Protein AF-A0A942JCW3-F1 (afdb_monomer)

Structure (mmCIF, N/CA/C/O backbone):
data_AF-A0A942JCW3-F1
#
_entry.id   AF-A0A942JCW3-F1
#
loop_
_atom_site.group_PDB
_atom_site.id
_atom_site.type_symbol
_atom_site.label_atom_id
_atom_site.label_alt_id
_atom_site.label_comp_id
_atom_site.label_asym_id
_atom_site.label_entity_id
_atom_site.label_seq_id
_atom_site.pdbx_PDB_ins_code
_atom_site.Cartn_x
_atom_site.Cartn_y
_atom_site.Cartn_z
_atom_site.occupancy
_atom_site.B_iso_or_equiv
_atom_site.auth_seq_id
_atom_site.auth_comp_id
_atom_site.auth_asym_id
_atom_site.auth_atom_id
_atom_site.pdbx_PDB_model_num
ATOM 1 N N . MET A 1 1 ? -0.837 3.795 17.331 1.00 73.81 1 MET A N 1
ATOM 2 C CA . MET A 1 1 ? 0.089 4.674 16.584 1.00 73.81 1 MET A CA 1
ATOM 3 C C . MET A 1 1 ? -0.693 5.160 15.384 1.00 73.81 1 MET A C 1
ATOM 5 O O . MET A 1 1 ? -0.932 4.369 14.477 1.00 73.81 1 MET A O 1
ATOM 9 N N . ALA A 1 2 ? -1.159 6.407 15.434 1.00 88.19 2 ALA A N 1
ATOM 10 C CA . ALA A 1 2 ? -2.035 6.958 14.410 1.00 88.19 2 ALA A CA 1
ATOM 11 C C . ALA A 1 2 ? -1.317 7.079 13.054 1.00 88.19 2 ALA A C 1
ATOM 13 O O . ALA A 1 2 ? -0.100 7.290 12.994 1.00 88.19 2 ALA A O 1
ATOM 14 N N . PHE A 1 3 ? -2.065 6.911 11.969 1.00 87.88 3 PHE A N 1
ATOM 15 C CA . PHE A 1 3 ? -1.598 7.078 10.597 1.00 87.88 3 PHE A CA 1
ATOM 16 C C . PHE A 1 3 ? -2.714 7.647 9.720 1.00 87.88 3 PHE A C 1
ATOM 18 O O . PHE A 1 3 ? -3.895 7.423 9.978 1.00 87.88 3 PHE A O 1
ATOM 25 N N . VAL A 1 4 ? -2.331 8.352 8.658 1.00 92.19 4 VAL A N 1
ATOM 26 C CA . VAL A 1 4 ? -3.266 8.811 7.627 1.00 92.19 4 VAL A CA 1
ATOM 27 C C . VAL A 1 4 ? -3.318 7.758 6.526 1.00 92.19 4 VAL A C 1
ATOM 29 O O . VAL A 1 4 ? -2.279 7.282 6.072 1.00 92.19 4 VAL A O 1
ATOM 32 N N . CYS A 1 5 ? -4.524 7.357 6.135 1.00 91.31 5 CYS A N 1
ATOM 33 C CA . CYS A 1 5 ? -4.728 6.472 4.995 1.00 91.31 5 CYS A CA 1
ATOM 34 C C . CYS A 1 5 ? -4.632 7.273 3.691 1.00 91.31 5 CYS A C 1
ATOM 36 O O . CYS A 1 5 ? -5.413 8.198 3.482 1.00 91.31 5 CYS A O 1
ATOM 38 N N . ASP A 1 6 ? -3.746 6.875 2.784 1.00 90.69 6 ASP A N 1
ATOM 39 C CA . ASP A 1 6 ? -3.587 7.506 1.472 1.00 90.69 6 ASP A CA 1
ATOM 40 C C . ASP A 1 6 ? -4.810 7.289 0.562 1.00 90.69 6 ASP A C 1
ATOM 42 O O . ASP A 1 6 ? -5.085 8.109 -0.312 1.00 90.69 6 ASP A O 1
ATOM 46 N N . GLY A 1 7 ? -5.596 6.231 0.794 1.00 88.50 7 GLY A N 1
ATOM 47 C CA . GLY A 1 7 ? -6.814 5.943 0.030 1.00 88.50 7 GLY A CA 1
ATOM 48 C C . GLY A 1 7 ? -7.993 6.858 0.382 1.00 88.50 7 GLY A C 1
ATOM 49 O O . GLY A 1 7 ? -8.574 7.493 -0.495 1.00 88.50 7 GLY A O 1
ATOM 50 N N . CYS A 1 8 ? -8.354 6.941 1.668 1.00 92.88 8 CYS A N 1
ATOM 51 C CA . CYS A 1 8 ? -9.528 7.694 2.131 1.00 92.88 8 CYS A CA 1
ATOM 52 C C . CYS A 1 8 ? -9.203 9.042 2.795 1.00 92.88 8 CYS A C 1
ATOM 54 O O . CYS A 1 8 ? -10.131 9.767 3.155 1.00 92.88 8 CYS A O 1
ATOM 56 N N . GLN A 1 9 ? -7.918 9.379 2.956 1.00 94.50 9 GLN A N 1
A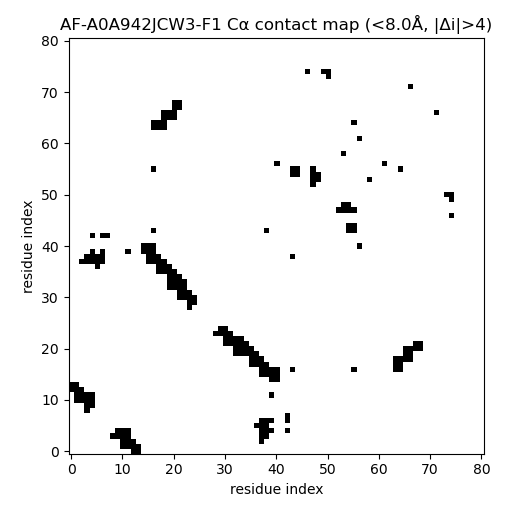TOM 57 C CA . GLN A 1 9 ? -7.415 10.629 3.547 1.00 94.50 9 GLN A CA 1
ATOM 58 C C . GLN A 1 9 ? -7.897 10.883 4.989 1.00 94.50 9 GLN A C 1
ATOM 60 O O . GLN A 1 9 ? -7.930 12.021 5.454 1.00 94.50 9 GLN A O 1
ATOM 65 N N . GLN A 1 10 ? -8.273 9.821 5.708 1.00 94.12 10 GLN A N 1
ATOM 66 C CA . GLN A 1 10 ? -8.704 9.872 7.107 1.00 94.12 10 GLN A CA 1
ATOM 67 C C . GLN A 1 10 ? -7.616 9.342 8.044 1.00 94.12 10 GLN A C 1
ATOM 69 O O . GLN A 1 10 ? -6.785 8.514 7.656 1.00 94.12 10 GLN 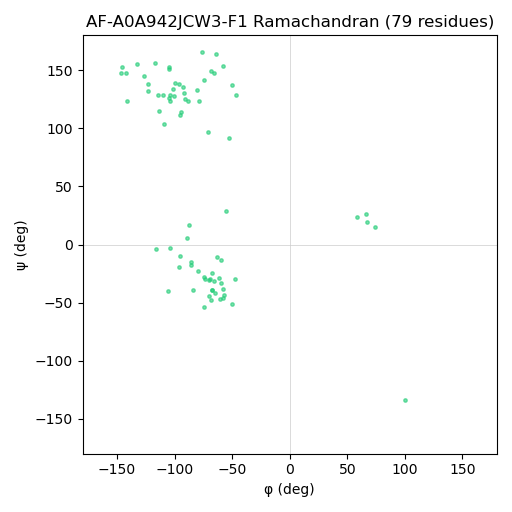A O 1
ATOM 74 N N . GLU A 1 11 ? -7.629 9.827 9.287 1.00 94.81 11 GLU A N 1
ATOM 75 C CA . GLU A 1 11 ? -6.761 9.333 10.353 1.00 94.81 11 GLU A CA 1
ATOM 76 C C . GLU A 1 11 ? -7.340 8.050 10.962 1.00 94.81 11 GLU A C 1
ATOM 78 O O . GLU A 1 11 ? -8.526 7.966 11.285 1.00 94.81 11 GLU A O 1
ATOM 83 N N . HIS A 1 12 ? -6.482 7.048 11.129 1.00 88.69 12 HIS A N 1
ATOM 84 C CA . HIS A 1 12 ? -6.806 5.766 11.735 1.00 88.69 12 HIS A CA 1
ATOM 85 C C . HIS A 1 12 ? -5.740 5.389 12.768 1.00 88.69 12 HIS A C 1
ATOM 87 O O . HIS A 1 12 ? -4.585 5.800 12.670 1.00 88.69 12 HIS A O 1
ATOM 93 N N . ASP A 1 13 ? -6.107 4.555 13.740 1.00 88.19 13 ASP A N 1
ATOM 94 C CA . ASP A 1 13 ? -5.150 3.869 14.612 1.00 88.19 13 ASP A CA 1
ATOM 95 C C . ASP A 1 13 ? -5.272 2.348 14.408 1.00 88.19 13 ASP A C 1
ATOM 97 O O . ASP A 1 13 ? -6.300 1.839 13.956 1.00 88.19 13 ASP A O 1
ATOM 101 N N . GLY A 1 14 ? -4.207 1.617 14.726 1.00 84.44 14 GLY A N 1
ATOM 102 C CA . GLY A 1 14 ? -4.144 0.165 14.641 1.00 84.44 14 GLY A CA 1
ATOM 103 C C . GLY A 1 14 ? -3.433 -0.342 13.389 1.00 84.44 14 GLY A C 1
ATOM 104 O O . GLY A 1 14 ? -2.319 0.079 13.070 1.00 84.44 14 GLY A O 1
ATOM 105 N N . ARG A 1 15 ? -4.042 -1.333 12.732 1.00 83.31 15 ARG A N 1
ATOM 106 C CA . ARG A 1 15 ? -3.439 -2.053 11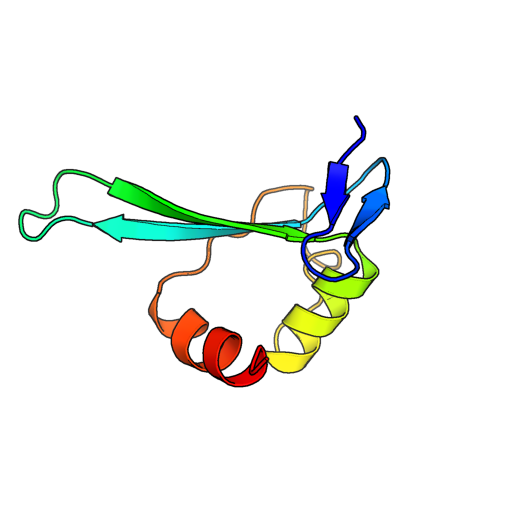.603 1.00 83.31 15 ARG A CA 1
ATOM 107 C C . ARG A 1 15 ? -3.444 -1.198 10.338 1.00 83.31 15 ARG A C 1
ATOM 109 O O . ARG A 1 15 ? -4.422 -0.516 10.048 1.00 83.31 15 ARG A O 1
ATOM 116 N N . ARG A 1 16 ? -2.360 -1.295 9.570 1.00 85.94 16 ARG A N 1
ATOM 117 C CA . ARG A 1 16 ? -2.179 -0.624 8.279 1.00 85.94 16 ARG A CA 1
ATOM 118 C C . ARG A 1 16 ? -1.443 -1.536 7.312 1.00 85.94 16 ARG A C 1
ATOM 120 O O . ARG A 1 16 ? -0.570 -2.288 7.746 1.00 85.94 16 ARG A O 1
ATOM 127 N N . VAL A 1 17 ? -1.757 -1.424 6.030 1.00 84.44 17 VAL A N 1
ATOM 128 C CA . VAL A 1 17 ? -0.966 -2.031 4.955 1.00 84.44 17 VAL A CA 1
ATOM 129 C C . VAL A 1 17 ? -0.109 -0.942 4.339 1.00 84.44 17 VAL A C 1
ATOM 131 O O . VAL A 1 17 ? -0.577 0.169 4.092 1.00 84.44 17 VAL A O 1
ATOM 134 N N . VAL A 1 18 ? 1.169 -1.249 4.142 1.00 85.88 18 VAL A N 1
ATOM 135 C CA . VAL A 1 18 ? 2.116 -0.354 3.484 1.00 85.88 18 VAL A CA 1
ATOM 136 C C . VAL A 1 18 ? 2.519 -1.001 2.174 1.00 85.88 18 VAL A C 1
ATOM 138 O O . VAL A 1 18 ? 3.160 -2.046 2.185 1.00 85.88 18 VAL A O 1
ATOM 141 N N . PHE A 1 19 ? 2.149 -0.364 1.073 1.00 81.69 19 PHE A N 1
ATOM 142 C CA . PHE A 1 19 ? 2.638 -0.691 -0.254 1.00 81.69 19 PHE A CA 1
ATOM 143 C C . PHE A 1 19 ? 3.916 0.108 -0.485 1.00 81.69 19 PHE A C 1
ATOM 145 O O . PHE A 1 19 ? 3.914 1.334 -0.352 1.00 81.69 19 PHE A O 1
ATOM 152 N N . SER A 1 20 ? 5.011 -0.571 -0.799 1.00 79.31 20 SER A N 1
ATOM 153 C CA . SER A 1 20 ? 6.268 0.063 -1.186 1.00 79.31 20 SER A CA 1
ATOM 154 C C . SER A 1 20 ? 6.688 -0.437 -2.554 1.00 79.31 20 SER A C 1
ATOM 156 O O . SER A 1 20 ? 6.692 -1.641 -2.796 1.00 79.31 20 SER A O 1
ATOM 158 N N . THR A 1 21 ? 7.047 0.506 -3.413 1.00 72.69 21 THR A N 1
ATOM 159 C CA . THR A 1 21 ? 7.664 0.263 -4.709 1.00 72.69 21 THR A CA 1
ATOM 160 C C . THR A 1 21 ? 9.138 0.600 -4.581 1.00 72.69 21 THR A C 1
ATOM 162 O O . THR A 1 21 ? 9.488 1.714 -4.179 1.00 72.69 21 THR A O 1
ATOM 165 N N . GLU A 1 22 ? 9.986 -0.365 -4.896 1.00 75.50 22 GLU A N 1
ATOM 166 C CA . GLU A 1 22 ? 11.435 -0.242 -4.845 1.00 75.50 22 GLU A CA 1
ATOM 167 C C . GLU A 1 22 ? 11.961 -0.112 -6.274 1.00 75.50 22 GLU A C 1
ATOM 169 O O . GLU A 1 22 ? 11.648 -0.947 -7.115 1.00 75.50 22 GLU A O 1
ATOM 174 N N . ALA A 1 23 ? 12.740 0.934 -6.554 1.00 66.44 23 ALA A N 1
ATOM 175 C CA . ALA A 1 23 ? 13.449 1.065 -7.820 1.00 66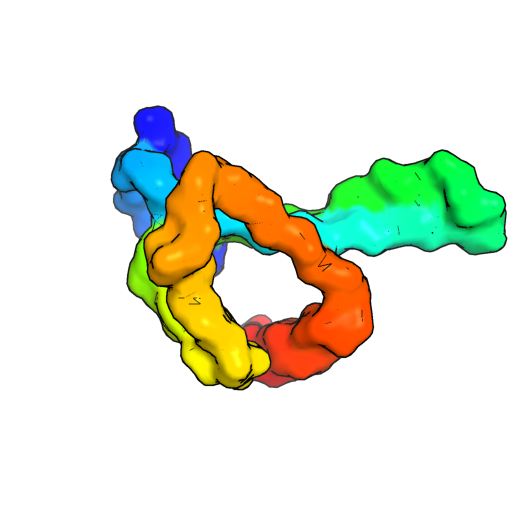.44 23 ALA A CA 1
ATOM 176 C C . ALA A 1 23 ? 14.901 0.648 -7.602 1.00 66.44 23 ALA A C 1
ATOM 178 O O . ALA A 1 23 ? 15.563 1.137 -6.684 1.00 66.44 23 ALA A O 1
ATOM 179 N N . THR A 1 24 ? 15.379 -0.267 -8.439 1.00 67.75 24 THR A N 1
ATOM 180 C CA . THR A 1 24 ? 16.798 -0.619 -8.499 1.00 67.75 24 THR A CA 1
ATOM 181 C C . THR A 1 24 ? 17.470 0.231 -9.571 1.00 67.75 24 THR A C 1
ATOM 183 O O . THR A 1 24 ? 16.908 0.411 -10.653 1.00 67.75 24 THR A O 1
ATOM 186 N N . ASP A 1 25 ? 18.647 0.774 -9.273 1.00 66.62 25 ASP A N 1
ATOM 187 C CA . ASP A 1 25 ? 19.442 1.504 -10.259 1.00 66.62 25 ASP A CA 1
ATOM 188 C C . ASP A 1 25 ? 19.917 0.604 -11.422 1.00 66.62 25 ASP A C 1
ATOM 190 O O . ASP A 1 25 ? 19.906 -0.626 -11.335 1.00 66.62 25 ASP A O 1
ATOM 194 N N . ASP A 1 26 ? 20.368 1.212 -12.529 1.00 63.34 26 ASP A N 1
ATOM 195 C CA . ASP A 1 26 ? 20.846 0.493 -13.730 1.00 63.34 26 ASP A CA 1
ATOM 196 C C . ASP A 1 26 ? 22.052 -0.432 -13.448 1.00 63.34 26 ASP A C 1
ATOM 198 O O . ASP A 1 26 ? 22.426 -1.267 -14.277 1.00 63.34 26 ASP A O 1
ATOM 202 N N . HIS A 1 27 ? 22.677 -0.285 -12.277 1.00 65.44 27 HIS A N 1
ATOM 203 C CA . HIS A 1 27 ? 23.799 -1.091 -11.815 1.00 65.44 27 HIS A CA 1
ATOM 204 C C . HIS A 1 27 ? 23.382 -2.266 -10.919 1.00 65.44 27 HIS A C 1
ATOM 206 O O . HIS A 1 27 ? 24.208 -3.150 -10.679 1.00 65.44 27 HIS A O 1
ATOM 212 N N . GLY A 1 28 ? 22.123 -2.332 -10.477 1.00 59.66 28 GLY A N 1
ATOM 213 C CA . GLY A 1 28 ? 21.616 -3.411 -9.633 1.00 59.66 28 GLY A CA 1
ATOM 214 C C . GLY A 1 28 ? 22.091 -3.347 -8.177 1.00 59.66 28 GLY A C 1
ATOM 215 O O . GLY A 1 28 ? 22.034 -4.369 -7.492 1.00 59.66 28 GLY A O 1
ATOM 216 N N . VAL A 1 29 ? 22.639 -2.212 -7.727 1.00 59.53 29 VAL A N 1
ATOM 217 C CA . VAL A 1 29 ? 23.368 -2.102 -6.450 1.00 59.53 29 VAL A CA 1
ATOM 218 C C . VAL A 1 29 ? 22.552 -1.369 -5.393 1.00 59.53 29 VAL A C 1
ATOM 220 O O . VAL A 1 29 ? 22.542 -1.805 -4.240 1.00 59.53 29 VAL A O 1
ATOM 223 N N . ASP A 1 30 ? 21.848 -0.306 -5.776 1.00 56.03 30 ASP A N 1
ATOM 224 C CA . ASP A 1 30 ? 21.094 0.524 -4.842 1.00 56.03 30 ASP A CA 1
ATOM 225 C C . ASP A 1 30 ? 19.585 0.348 -5.038 1.00 56.03 30 ASP A C 1
ATOM 227 O O . ASP A 1 30 ? 19.053 0.452 -6.146 1.00 56.03 30 ASP A O 1
ATOM 231 N N . VAL A 1 31 ? 18.897 0.063 -3.929 1.00 63.50 31 VAL A N 1
ATOM 232 C CA . VAL A 1 31 ? 17.441 -0.080 -3.859 1.00 63.50 31 VAL A CA 1
ATOM 233 C C . VAL A 1 31 ? 16.889 1.120 -3.098 1.00 63.50 31 VAL A C 1
ATOM 235 O O . VAL A 1 31 ? 16.995 1.195 -1.871 1.00 63.50 31 VAL A O 1
ATOM 238 N N . GLU A 1 32 ? 16.303 2.074 -3.820 1.00 65.88 32 GLU A N 1
ATOM 239 C CA . GLU A 1 32 ? 15.587 3.199 -3.217 1.00 65.88 32 GLU A CA 1
ATOM 240 C C . GL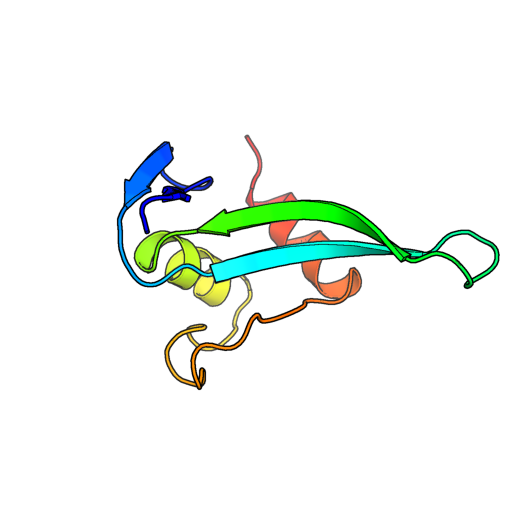U A 1 32 ? 14.078 2.947 -3.237 1.00 65.88 32 GLU A C 1
ATOM 242 O O . GLU A 1 32 ? 13.503 2.479 -4.223 1.00 65.88 32 GLU A O 1
ATOM 247 N N . VAL A 1 33 ? 13.403 3.299 -2.137 1.00 67.44 33 VAL A N 1
ATOM 248 C CA . VAL A 1 33 ? 11.936 3.285 -2.085 1.00 67.44 33 VAL A CA 1
ATOM 249 C C . VAL A 1 33 ? 11.422 4.427 -2.958 1.00 67.44 33 VAL A C 1
ATOM 251 O O . VAL A 1 33 ? 11.328 5.572 -2.519 1.00 67.44 33 VAL A O 1
ATOM 254 N N . ALA A 1 34 ? 11.070 4.104 -4.198 1.00 67.19 34 ALA A N 1
ATOM 255 C CA . ALA A 1 34 ? 10.581 5.057 -5.182 1.00 67.19 34 ALA A CA 1
ATOM 256 C C . ALA A 1 34 ? 9.204 5.615 -4.802 1.00 67.19 34 ALA A C 1
ATOM 258 O O . ALA A 1 34 ? 8.932 6.803 -4.993 1.00 67.19 34 ALA A O 1
ATOM 259 N N . LYS A 1 35 ? 8.321 4.764 -4.260 1.00 71.94 35 LYS A N 1
ATOM 260 C CA . LYS A 1 35 ? 6.990 5.165 -3.780 1.00 71.94 35 LYS A CA 1
ATOM 261 C C . LYS A 1 35 ? 6.566 4.349 -2.571 1.00 71.94 35 LYS A C 1
ATOM 263 O O . LYS A 1 35 ? 6.882 3.170 -2.453 1.00 71.94 35 LYS A O 1
ATOM 268 N N . ARG A 1 36 ? 5.809 4.984 -1.678 1.00 82.12 36 ARG A N 1
ATOM 269 C CA . ARG A 1 36 ? 5.248 4.352 -0.485 1.00 82.12 36 ARG A CA 1
ATOM 270 C C . ARG A 1 36 ? 3.840 4.861 -0.221 1.00 82.12 36 ARG A C 1
ATOM 272 O O . ARG A 1 36 ? 3.687 6.062 -0.025 1.00 82.12 36 ARG A O 1
ATOM 279 N N . TRP A 1 37 ? 2.867 3.956 -0.141 1.00 84.00 37 TRP A N 1
ATOM 280 C CA . TRP A 1 37 ? 1.468 4.246 0.190 1.00 84.00 37 TRP A CA 1
ATOM 281 C C . TRP A 1 37 ? 1.019 3.444 1.414 1.00 84.00 37 TRP A C 1
ATOM 283 O O . TRP A 1 37 ? 1.338 2.266 1.561 1.00 84.00 37 TRP A O 1
ATOM 293 N N . VAL A 1 38 ? 0.274 4.080 2.307 1.00 88.06 38 VAL A N 1
ATOM 294 C CA . VAL A 1 38 ? -0.250 3.530 3.555 1.00 88.06 38 VAL A CA 1
ATOM 295 C C . VAL A 1 38 ? -1.770 3.479 3.472 1.00 88.06 38 VAL A C 1
ATOM 297 O O . VAL A 1 38 ? -2.420 4.478 3.193 1.00 88.06 38 VAL A O 1
ATOM 300 N N . THR A 1 39 ? -2.367 2.328 3.757 1.00 89.00 39 THR A N 1
ATOM 301 C CA . THR A 1 39 ? -3.820 2.133 3.662 1.00 89.00 39 THR A CA 1
ATOM 302 C C . THR A 1 39 ? -4.412 1.585 4.954 1.00 89.00 39 THR A C 1
ATOM 304 O O . THR A 1 39 ? -3.782 0.809 5.680 1.00 89.00 39 THR A O 1
ATOM 307 N N . CYS A 1 40 ? -5.635 2.024 5.259 1.00 90.44 40 CYS A N 1
ATOM 308 C CA . CYS A 1 40 ? -6.463 1.428 6.303 1.00 90.44 40 CYS A CA 1
ATOM 309 C C . CYS A 1 40 ? -7.067 0.096 5.816 1.00 90.44 40 CYS A C 1
ATOM 311 O O . CYS A 1 40 ? -7.055 -0.158 4.6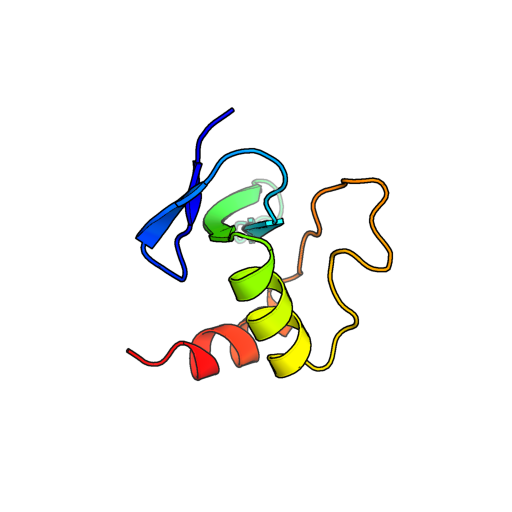11 1.00 90.44 40 CYS A O 1
ATOM 313 N N . PRO A 1 41 ? -7.620 -0.741 6.716 1.00 87.94 41 PRO A N 1
ATOM 314 C CA . PRO A 1 41 ? -8.141 -2.062 6.363 1.00 87.94 41 PRO A CA 1
ATOM 315 C C . PRO A 1 41 ? -9.092 -2.089 5.173 1.00 87.94 41 PRO A C 1
ATOM 317 O O . PRO A 1 41 ? -8.820 -2.804 4.218 1.00 87.94 41 PRO A O 1
ATOM 320 N N . SER A 1 42 ? -10.113 -1.228 5.183 1.00 89.56 42 SER A N 1
ATOM 321 C CA . SER A 1 42 ? -11.089 -1.153 4.090 1.00 89.56 42 SER A CA 1
ATOM 322 C C . SER A 1 42 ? -10.434 -0.795 2.756 1.00 89.56 42 SER A C 1
ATOM 324 O O . SER A 1 42 ? -10.682 -1.455 1.759 1.00 89.56 42 SER A O 1
ATOM 326 N N . CYS A 1 43 ? -9.563 0.220 2.731 1.00 89.81 43 CYS A N 1
ATOM 327 C CA . CYS A 1 43 ? -8.897 0.619 1.490 1.00 89.81 43 CYS A CA 1
ATOM 328 C C . CYS A 1 43 ? -7.892 -0.431 1.003 1.00 89.81 43 CYS A C 1
ATOM 330 O O . CYS A 1 43 ? -7.641 -0.521 -0.193 1.00 89.81 43 CYS A O 1
ATOM 332 N N . ALA A 1 44 ? -7.290 -1.193 1.915 1.00 87.06 44 ALA A N 1
ATOM 333 C CA . ALA A 1 44 ? -6.413 -2.294 1.556 1.00 87.06 44 ALA A CA 1
ATOM 334 C C . ALA A 1 44 ? -7.213 -3.451 0.938 1.00 87.06 44 ALA A C 1
ATOM 336 O O . ALA A 1 44 ? -6.811 -3.954 -0.105 1.00 87.06 44 ALA A O 1
ATOM 337 N N . ASP A 1 45 ? -8.359 -3.820 1.519 1.00 87.25 45 ASP A N 1
ATOM 338 C CA . ASP A 1 45 ? -9.249 -4.844 0.956 1.00 87.25 45 ASP A CA 1
ATOM 339 C C . ASP A 1 45 ? -9.711 -4.471 -0.456 1.00 87.25 45 ASP A C 1
ATOM 341 O O . ASP A 1 45 ? -9.569 -5.277 -1.373 1.00 87.25 45 ASP A O 1
ATOM 345 N N . ASP A 1 46 ? -10.130 -3.217 -0.662 1.00 88.75 46 ASP A N 1
ATOM 346 C CA . ASP A 1 46 ? -10.526 -2.716 -1.983 1.00 88.75 46 ASP A CA 1
ATOM 347 C C . ASP A 1 46 ? -9.390 -2.846 -3.017 1.00 88.75 46 ASP A C 1
ATOM 349 O O . ASP A 1 46 ? -9.629 -3.133 -4.191 1.00 88.75 46 ASP A O 1
ATOM 353 N N . VAL A 1 47 ? -8.135 -2.612 -2.613 1.00 85.56 47 VAL A N 1
ATOM 354 C CA . VAL A 1 47 ? -6.972 -2.766 -3.503 1.00 85.56 47 VAL A CA 1
ATOM 355 C C . VAL A 1 47 ? -6.751 -4.235 -3.847 1.00 85.56 47 VAL A C 1
ATOM 357 O O . VAL A 1 47 ? -6.579 -4.555 -5.023 1.00 85.56 47 VAL A O 1
ATOM 360 N N . PHE A 1 48 ? -6.772 -5.119 -2.849 1.00 85.00 48 PHE A N 1
ATOM 361 C CA . PHE A 1 48 ? -6.512 -6.546 -3.036 1.00 85.00 48 PHE A CA 1
ATOM 362 C C . PHE A 1 48 ? -7.603 -7.239 -3.854 1.00 85.00 48 PHE A C 1
ATOM 364 O O . PHE A 1 48 ? -7.281 -8.004 -4.765 1.00 85.00 48 PHE A O 1
ATOM 371 N N . GLU A 1 49 ? -8.872 -6.884 -3.634 1.00 85.94 49 GLU A N 1
ATOM 372 C CA . GLU A 1 49 ? -9.991 -7.348 -4.458 1.00 85.94 49 GLU A CA 1
ATOM 373 C C . GLU A 1 49 ? -9.776 -6.974 -5.933 1.00 85.94 49 GLU A C 1
ATOM 375 O O . GLU A 1 49 ? -9.951 -7.801 -6.830 1.00 85.94 49 GLU A O 1
ATOM 380 N N . ARG A 1 50 ? -9.317 -5.746 -6.198 1.00 84.75 50 ARG A N 1
ATOM 381 C CA . ARG A 1 50 ? -9.104 -5.249 -7.566 1.00 84.75 50 ARG A CA 1
ATOM 382 C C . ARG A 1 50 ? -7.936 -5.914 -8.287 1.00 84.75 50 ARG A C 1
ATOM 384 O O . ARG A 1 50 ? -8.003 -6.041 -9.507 1.00 84.75 50 ARG A O 1
ATOM 391 N N . ILE A 1 51 ? -6.897 -6.338 -7.568 1.00 82.25 51 ILE A N 1
ATOM 392 C CA . ILE A 1 51 ? -5.769 -7.097 -8.142 1.00 82.25 51 ILE A CA 1
ATOM 393 C C . ILE A 1 51 ? -6.005 -8.616 -8.114 1.00 82.25 51 ILE A C 1
ATOM 395 O O . ILE A 1 51 ? -5.110 -9.382 -8.466 1.00 82.25 51 ILE A O 1
ATOM 399 N N . GLY A 1 52 ? -7.200 -9.067 -7.711 1.00 82.56 52 GLY A N 1
ATOM 400 C CA . GLY A 1 52 ? -7.556 -10.486 -7.668 1.00 82.56 52 GLY A CA 1
ATOM 401 C C . GLY A 1 52 ? -6.758 -11.285 -6.637 1.00 82.56 52 GLY A C 1
ATOM 402 O O . GLY A 1 52 ? -6.559 -12.487 -6.819 1.00 82.56 52 GLY A O 1
ATOM 403 N N . MET A 1 53 ? -6.281 -10.627 -5.579 1.00 80.56 53 MET A N 1
ATOM 404 C CA . MET A 1 53 ? -5.526 -11.256 -4.501 1.00 80.56 53 MET A CA 1
ATOM 405 C C . MET A 1 53 ? -6.382 -11.411 -3.236 1.00 80.56 53 MET A C 1
ATOM 407 O O . MET A 1 53 ? -7.285 -10.607 -3.005 1.00 80.56 53 MET A O 1
ATOM 411 N N . PRO A 1 54 ? -6.108 -12.430 -2.399 1.00 80.44 54 PRO A N 1
ATOM 412 C CA . PRO A 1 54 ? -6.757 -12.578 -1.097 1.00 80.44 54 PRO A CA 1
ATOM 413 C C . PRO A 1 54 ? -6.523 -11.349 -0.225 1.00 80.44 54 PRO A C 1
ATOM 415 O O . PRO A 1 54 ? -5.496 -10.689 -0.378 1.00 80.44 54 PRO A O 1
ATOM 418 N N . SER A 1 55 ? -7.430 -11.071 0.713 1.00 77.62 55 SER A N 1
ATOM 419 C CA . SER A 1 55 ? -7.264 -9.945 1.631 1.00 77.62 55 SER A CA 1
ATOM 420 C C . SER A 1 55 ? -5.870 -9.972 2.273 1.00 77.62 55 SER A C 1
ATOM 422 O O . SER A 1 55 ? -5.424 -11.031 2.732 1.00 77.62 55 SER A O 1
ATOM 424 N N . PRO A 1 56 ? -5.187 -8.817 2.391 1.00 72.50 56 PRO A N 1
ATOM 425 C CA . PRO A 1 56 ? -3.896 -8.752 3.069 1.00 72.50 56 PRO A CA 1
ATOM 426 C C . PRO A 1 56 ? -4.004 -9.122 4.550 1.00 72.50 56 PRO A C 1
ATOM 428 O O . PRO A 1 56 ? -2.988 -9.265 5.224 1.00 72.50 56 PRO A O 1
ATOM 431 N N . TRP A 1 57 ? -5.223 -9.238 5.076 1.00 74.81 57 TRP A N 1
ATOM 432 C CA . TRP A 1 57 ? -5.515 -9.571 6.460 1.00 74.81 57 TRP A CA 1
ATOM 433 C C . TRP A 1 57 ? -5.796 -11.058 6.675 1.00 74.81 57 TRP A C 1
ATOM 435 O O . TRP A 1 57 ? -5.683 -11.507 7.815 1.00 74.81 57 TRP A O 1
ATOM 445 N N . ASP A 1 58 ? -6.137 -11.799 5.617 1.00 70.50 58 ASP A N 1
ATOM 446 C CA . ASP A 1 58 ? -6.494 -13.221 5.704 1.00 70.50 58 ASP A CA 1
ATOM 447 C C . ASP A 1 58 ? -5.264 -14.118 5.924 1.00 70.50 58 ASP A C 1
ATOM 449 O O . ASP A 1 58 ? -5.380 -15.157 6.569 1.00 70.50 58 ASP A O 1
ATOM 453 N N . ASP A 1 59 ? -4.082 -13.692 5.457 1.00 60.12 59 ASP A N 1
ATOM 454 C CA . ASP A 1 59 ? -2.831 -14.472 5.532 1.00 60.12 59 ASP A CA 1
ATOM 455 C C . ASP A 1 59 ? -1.730 -13.826 6.406 1.00 60.12 59 ASP A C 1
ATOM 457 O O . ASP A 1 59 ? -0.651 -14.389 6.600 1.00 60.12 59 ASP A O 1
ATOM 461 N N . ALA A 1 60 ? -1.945 -12.624 6.952 1.00 53.12 60 ALA A N 1
ATOM 462 C CA . ALA A 1 60 ? -0.850 -11.870 7.561 1.00 53.12 60 ALA A CA 1
ATOM 463 C C . ALA A 1 60 ? -0.718 -12.067 9.079 1.00 53.12 60 ALA A C 1
ATOM 465 O O . ALA A 1 60 ? -1.456 -11.484 9.878 1.00 53.12 60 ALA A O 1
ATOM 466 N N . ASP A 1 61 ? 0.404 -12.681 9.464 1.00 49.50 61 ASP A N 1
ATOM 467 C CA . ASP A 1 61 ? 1.168 -12.486 10.714 1.00 49.50 61 ASP A CA 1
ATOM 468 C C . ASP A 1 61 ? 1.587 -11.003 10.963 1.00 49.50 61 ASP A C 1
ATOM 470 O O . ASP A 1 61 ? 2.614 -10.702 11.577 1.00 49.50 61 ASP A O 1
ATOM 474 N N . GLY A 1 62 ? 0.822 -10.026 10.463 1.00 47.41 62 GLY A N 1
ATOM 475 C CA . GLY A 1 62 ? 1.084 -8.593 10.596 1.00 47.41 62 GLY A CA 1
ATOM 476 C C . GLY A 1 62 ? 2.324 -8.095 9.846 1.00 47.41 62 GLY A C 1
ATOM 477 O O . GLY A 1 62 ? 2.849 -7.036 10.193 1.00 47.41 62 GLY A O 1
ATOM 478 N N . ARG A 1 63 ? 2.822 -8.839 8.849 1.00 51.09 63 ARG A N 1
ATOM 479 C CA . ARG A 1 63 ? 4.034 -8.484 8.097 1.00 51.09 63 ARG A CA 1
ATOM 480 C C . ARG A 1 63 ? 3.707 -7.748 6.799 1.00 51.09 63 ARG A C 1
ATOM 482 O O . ARG A 1 63 ? 2.775 -8.100 6.089 1.00 51.09 63 ARG A O 1
ATOM 489 N N . THR A 1 64 ? 4.500 -6.716 6.527 1.00 52.72 64 THR A N 1
ATOM 490 C CA . THR A 1 64 ? 4.526 -5.930 5.288 1.00 52.72 64 THR A CA 1
ATOM 491 C C . THR A 1 64 ? 4.535 -6.839 4.057 1.00 52.72 64 THR A C 1
ATOM 493 O O . THR A 1 64 ? 5.379 -7.728 3.968 1.00 52.72 64 THR A O 1
ATOM 496 N N . LEU A 1 65 ? 3.623 -6.599 3.111 1.00 56.06 65 LEU A N 1
ATOM 497 C CA . LEU A 1 65 ? 3.603 -7.260 1.807 1.00 56.06 65 LEU A CA 1
ATOM 498 C C . LEU A 1 65 ? 4.324 -6.360 0.796 1.00 56.06 65 LEU A C 1
ATOM 500 O O . LEU A 1 65 ? 3.844 -5.270 0.484 1.00 56.06 65 LEU A O 1
ATOM 50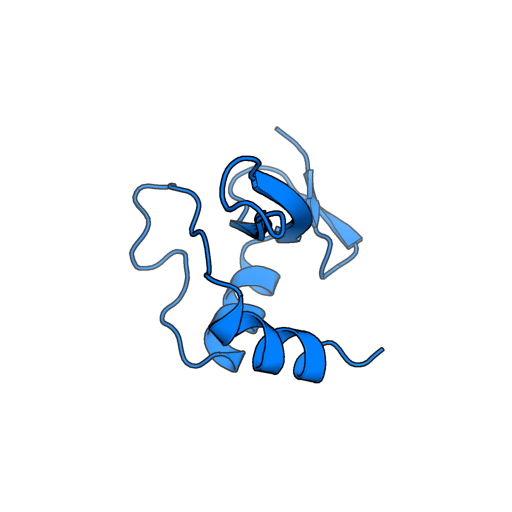4 N N . THR A 1 66 ? 5.490 -6.798 0.321 1.00 53.47 66 THR A N 1
ATOM 505 C CA . THR A 1 66 ? 6.248 -6.120 -0.741 1.00 53.47 66 THR A CA 1
ATOM 506 C C . THR A 1 66 ? 5.818 -6.688 -2.087 1.00 53.47 66 THR A C 1
ATOM 508 O O . THR A 1 66 ? 5.879 -7.901 -2.289 1.00 53.47 66 THR A O 1
ATOM 511 N N . PHE A 1 67 ? 5.385 -5.822 -3.003 1.00 53.94 67 PHE A N 1
ATOM 512 C CA . PHE A 1 67 ? 4.995 -6.217 -4.355 1.00 53.94 67 PHE A CA 1
ATOM 513 C C . PHE A 1 67 ? 6.088 -5.823 -5.351 1.00 53.94 67 PHE A C 1
ATOM 515 O O . PHE A 1 67 ? 6.481 -4.656 -5.354 1.00 53.94 67 PHE A O 1
ATOM 522 N N . PRO A 1 68 ? 6.566 -6.749 -6.201 1.00 45.56 68 PRO A N 1
ATOM 523 C CA . PRO A 1 68 ? 7.458 -6.404 -7.300 1.00 45.56 68 PRO A CA 1
ATOM 524 C C . PRO A 1 68 ? 6.717 -5.579 -8.367 1.00 45.56 68 PRO A C 1
ATOM 526 O O . PRO A 1 68 ? 5.514 -5.754 -8.582 1.00 45.56 68 PRO A O 1
ATOM 529 N N . ASP A 1 69 ? 7.459 -4.694 -9.040 1.00 50.88 69 ASP A N 1
ATOM 530 C CA . ASP A 1 69 ? 6.981 -3.678 -9.999 1.00 50.88 69 ASP A CA 1
ATOM 531 C C . ASP A 1 69 ? 5.987 -4.186 -11.055 1.00 50.88 69 ASP A C 1
ATOM 533 O O . ASP A 1 69 ? 5.104 -3.453 -11.505 1.00 50.88 69 ASP A O 1
ATOM 537 N N . GLU A 1 70 ? 6.094 -5.458 -11.427 1.00 52.97 70 GLU A N 1
ATOM 538 C CA . GLU A 1 70 ? 5.292 -6.106 -12.466 1.00 52.97 70 GLU A CA 1
ATOM 539 C C . GLU A 1 70 ? 3.787 -6.112 -12.145 1.00 52.97 70 GLU A C 1
ATOM 541 O O . GLU A 1 70 ? 2.958 -6.050 -13.051 1.00 52.97 70 GLU A O 1
ATOM 546 N N . VAL A 1 71 ? 3.426 -6.115 -10.856 1.00 54.81 71 VAL A N 1
ATOM 547 C CA . VAL A 1 71 ? 2.029 -6.119 -10.380 1.00 54.81 71 VAL A CA 1
ATOM 548 C C . VAL A 1 71 ? 1.460 -4.690 -10.289 1.00 54.81 71 VAL A C 1
ATOM 550 O O . VAL A 1 71 ? 0.245 -4.479 -10.285 1.00 54.81 71 VAL A O 1
ATOM 553 N N . TYR A 1 72 ? 2.325 -3.669 -10.272 1.00 51.03 72 TYR A N 1
ATOM 554 C CA . TYR A 1 72 ? 1.924 -2.273 -10.076 1.00 51.03 72 TYR A CA 1
ATOM 555 C C . TYR A 1 72 ? 1.363 -1.618 -11.347 1.00 51.03 72 TYR A C 1
ATOM 557 O O . TYR A 1 72 ? 0.590 -0.661 -11.254 1.00 51.03 72 TYR A O 1
ATOM 565 N N . ALA A 1 73 ? 1.706 -2.129 -12.536 1.00 54.19 73 ALA A N 1
ATOM 566 C CA . ALA A 1 73 ? 1.206 -1.601 -13.809 1.00 54.19 73 ALA A CA 1
ATOM 567 C C . ALA A 1 73 ? -0.331 -1.657 -13.905 1.00 54.19 73 ALA A C 1
ATOM 569 O O . ALA A 1 73 ? -0.951 -0.750 -14.473 1.00 54.19 73 ALA A O 1
ATOM 570 N N . ASP A 1 74 ? -0.943 -2.669 -13.289 1.00 54.28 74 ASP A N 1
ATOM 571 C CA . ASP A 1 74 ? -2.395 -2.813 -13.226 1.00 54.28 74 ASP A CA 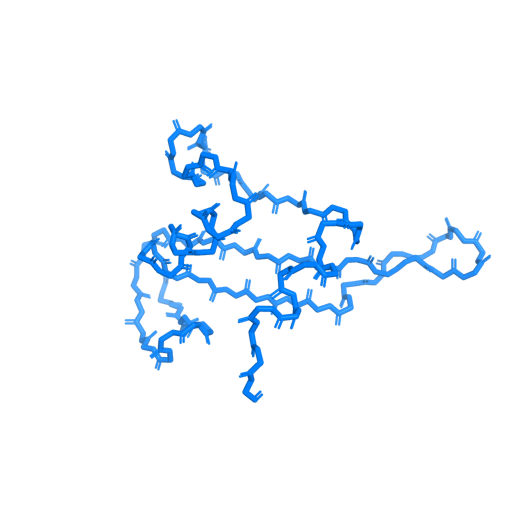1
ATOM 572 C C . ASP A 1 74 ? -3.001 -1.995 -12.075 1.00 54.28 74 ASP A C 1
ATOM 574 O O . ASP A 1 74 ? -4.010 -1.310 -12.268 1.00 54.28 74 ASP A O 1
ATOM 578 N N . ALA A 1 75 ? -2.340 -1.937 -10.913 1.00 51.31 75 ALA A N 1
ATOM 579 C CA . ALA A 1 75 ? -2.796 -1.139 -9.772 1.00 51.31 75 ALA A CA 1
ATOM 580 C C . ALA A 1 75 ? -2.787 0.383 -10.052 1.00 51.31 75 ALA A C 1
ATOM 582 O O . ALA A 1 75 ? -3.747 1.083 -9.721 1.00 51.31 75 ALA A O 1
ATOM 583 N N . ALA A 1 76 ? -1.751 0.901 -10.724 1.00 54.56 76 ALA A N 1
ATOM 584 C CA . ALA A 1 76 ? -1.624 2.322 -11.065 1.00 54.56 76 ALA A CA 1
ATOM 585 C C . ALA A 1 76 ? -2.565 2.765 -12.200 1.00 54.56 76 ALA A C 1
ATOM 587 O O . ALA A 1 76 ? -3.017 3.911 -12.223 1.00 54.56 76 ALA A O 1
ATOM 588 N N . ARG A 1 77 ? -2.909 1.865 -13.134 1.00 51.09 77 ARG A N 1
ATOM 589 C CA . ARG A 1 77 ? -3.957 2.122 -14.141 1.00 51.09 77 ARG A CA 1
ATOM 590 C C . ARG A 1 77 ? -5.341 2.258 -13.509 1.00 51.09 77 ARG A C 1
ATOM 592 O O . ARG A 1 77 ? -6.177 3.006 -14.011 1.00 51.09 77 ARG A O 1
ATOM 599 N N . LEU A 1 78 ? -5.576 1.550 -12.409 1.00 49.88 78 LEU A N 1
ATOM 600 C CA . LEU A 1 78 ? -6.857 1.508 -11.709 1.00 49.88 78 LEU A CA 1
ATOM 601 C C . LEU A 1 78 ? -7.047 2.654 -10.700 1.00 49.88 78 LEU A C 1
ATOM 603 O O . LEU A 1 78 ? -8.186 2.929 -10.312 1.00 49.88 78 LEU A O 1
ATOM 607 N N . SER A 1 79 ? -5.980 3.366 -10.324 1.00 47.03 79 SER A N 1
ATOM 608 C CA . SER A 1 79 ? -6.031 4.570 -9.482 1.00 47.03 79 SER A CA 1
ATOM 609 C C . SER A 1 79 ? -6.242 5.869 -10.272 1.00 47.03 79 SER A C 1
ATOM 611 O O . SER A 1 79 ? -5.965 6.937 -9.740 1.00 47.03 79 SER A O 1
ATOM 613 N N . GLY A 1 80 ? -6.700 5.788 -11.530 1.00 45.84 80 GLY A N 1
ATOM 614 C CA . GLY A 1 80 ? -6.911 6.923 -12.432 1.00 45.84 80 GLY A CA 1
ATOM 615 C C . GLY A 1 80 ? -7.772 8.041 -11.836 1.00 45.84 80 GLY A C 1
ATOM 616 O O . GLY A 1 80 ? -8.997 8.043 -11.978 1.00 45.84 80 GLY A O 1
ATOM 617 N N . ARG A 1 81 ? -7.098 9.004 -11.209 1.00 42.00 81 ARG A N 1
ATOM 618 C CA . ARG A 1 81 ? -7.570 10.335 -10.860 1.00 42.00 81 ARG A CA 1
ATOM 619 C C . ARG A 1 81 ? -6.401 11.307 -10.918 1.00 42.00 81 ARG A C 1
ATOM 621 O O . ARG A 1 81 ? -5.299 10.916 -10.475 1.00 42.00 81 ARG A O 1
#

Solvent-accessible surface area (backbone atoms only — not comparable to full-atom values): 5105 Å² total; per-residue (Å²): 109,77,46,64,16,69,75,80,74,44,81,44,67,70,75,68,49,49,47,45,37,71,45,64,46,102,80,72,78,51,77,44,77,72,44,77,47,39,24,38,65,69,55,41,39,58,50,24,57,74,72,74,42,75,48,76,72,80,78,44,93,79,64,80,62,78,58,66,73,85,63,45,65,60,55,60,64,71,61,77,121

Radius of gyration: 13.46 Å; Cα contacts (8 Å, |Δi|>4): 111; chains: 1; bounding box: 35×25×31 Å

pLDDT: mean 72.21, std 15.81, range [42.0, 94.81]

Sequence (81 aa):
MAFVCDGCQQEHDGRRVVFSTEATDDHGVDVEVAKRWVTCPSCADDVFERIGMPSPWDDADGRTLTFPDEVYADAARLSGR

Nearest PDB structures (foldseek):
  5c6d-assembly2_B  TM=3.674E-01  e=1.519E+00  Homo sapiens
  4z97-assembly1_A  TM=3.664E-01  e=1.737E+00  Homo sapiens
  4z96-assembly1_A  TM=3.711E-01  e=2.429E+00  Homo sapiens
  5j7t-assembly1_A  TM=3.645E-01  e=2.778E+00  Homo sapiens
  5gg4-assembly1_A  TM=3.653E-01  e=3.885E+00  Homo sapiens

Mean predicted aligned error: 11.3 Å

Secondary structure (DSSP, 8-state):
--EE-TTT--EE-S--EEEEEEEEPTTS--EEEEEEEEE-HHHHHHHHHHTT---TTTS-SS------GGGHHHHHHHT--

Foldseek 3Di:
DWDAAPQPRDIDDDAKAKEWEWDADPVNPDTDRPDIGIHDQVVQQVLCVQLVHDRPPVPDPSDHDYDYPVSVVSSVVVVDD

=== Feature glossary ===
The features interleaved in this record are:

— What the protein is —

Sequence gives the chain of amino acids in standard one-letter code (A=alanine, C=cysteine, …, Y=tyrosine), read N→C. It is the only feature that is directly encoded by the gene; all structural features are derived from the folded form of this sequence.

Database cross-references. InterPro integrates a dozen domain/family signature databases into unified entries with residue-range hits. GO terms attach function/process/location labels with evidence codes. CATH codes position the fold in a four-level structural taxonomy. Organism is the NCBI-taxonomy species name.

— Where its atoms are —

Atomic coordinates in PDBx/mmCIF format — the same representation the Protein Data Bank distributes. Each line of the _atom_site loop places one backbone atom in Cartesian space (units: ångströms, origin: arbitrary).

The six renders are orthographic views along the three Cartesian axes in both directions. Representation (cartoon, sticks, or surface) and color scheme (sequence-rainbow or by-chain) vary across proteins so the t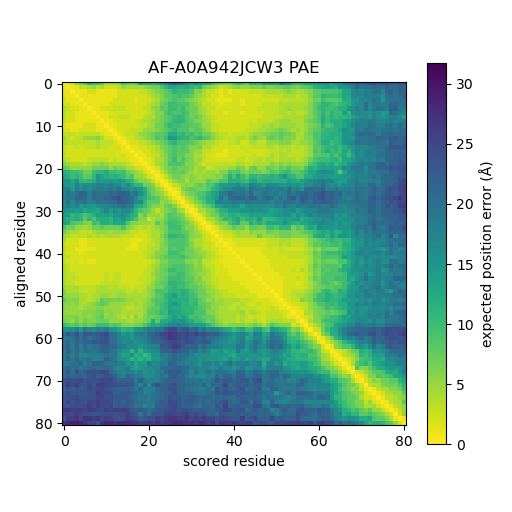raining set covers all the common visualization conventions.

— Local backbone conformation —

Eight-state secondary structure (DSSP): H is the canonical α-helix, G the tighter 3₁₀-helix, I the wider π-helix; E/B are β-structure, T and S are turns and bends, and '-' is everything else. DSSP derives these from the pattern of main-chain N–H···O=C hydrogen bonds, not from the sequence.

P-SEA three-state annotation labels each residue as helix, strand, or coil based purely on the geometry of the Cα trace. It serves as a fallback when the full backbone (and thus DSSP) is unavailable.

The φ/ψ torsion pair specifies the backbone conformation at each residue. φ rotates about the N–Cα bond, ψ about the Cα–C bond. Steric clashes forbid most of the (φ, ψ) plane — the allowed regions (α-helix basin, β-sheet basin, left-handed helix) are the Ramachandran-allowed regions.

— Global shape and packing —

The geometric summary reports three shape descriptors. Rg (radius of gyration) measures how spread out the Cα atoms are about their centre of mass; compact globular proteins have small Rg, elongated or unfolded ones large. Cα contacts (<8 Å, |i−j|>4) count long-range residue pairs in spatial proximity — high for tightly packed folds, near zero for rods or random coil. The bounding-box extents give the protein's footprint along x, y, z in Å.

Solvent-accessible surface area (SASA) is the area in Å² traced out by the centre of a 1.4 Å probe sphere (a water molecule) rolled over the protein's van der Waals surface (Shrake–Rupley / Lee–Richards construction). Buried residues have near-zero SASA; fully exposed residues can exceed 200 Å². The total SASA scales roughly with the number of surface residues.

The contact map is a binary N×N matrix image: pixel (i, j) is dark where Cα_i and Cα_j are within 8 Å and |i−j|>4. Because the |i−j|>4 filter removes local helical contacts, off-diagonal stripes parallel to the main diagonal indicate parallel β-sheets; stripes perpendicular to it indicate antiparallel β-sheets. The Ramachandran plot scatters every residue's (φ, ψ) pair against the sterically allowed regions. The PAE heatmap renders the predicted-aligned-error matrix.

— Structural neighborhood —

3Di is Foldseek's structural alphabet. Each residue is assigned one of twenty discrete states based on how its Cα sits relative to its spatial (not sequential) neighbors. Aligning 3Di strings finds structural homologs roughly as well as full 3D superposition, but orders of magnitude faster.

Nearest PDB neighbors are the top structural matches found by Foldseek when searching this structure against the entire Protein Data Bank. Each hit reports a TM-score (0 to 1; >0.5 almost always implies the same fold) and an E-value. These are *structural* homologs — they may share no detectable sequence similarity.

— Confidence and disorder —

For AlphaFold models, the B-factor field carries pLDDT — the model's own estimate of local accuracy on a 0–100 scale. Regions with pLDDT<50 should be treated as essentially unmodeled; they often correspond to intrinsically disordered segments.

Crystallographic B-factors measure how much each atom's electron density is smeared out, in Å². They rise in mobile loops and surface residues and fall in the buried interior. In AlphaFold models this column is repurposed to hold pLDDT instead.

Predicted aligned error is AlphaFold's pairwise confidence. Unlike pLDDT (per-residue), PAE is per-residue-pair and captures whether two parts of the structure are correctly placed relative to each other. Units are ångströms of expected positional error.